Protein AF-A0A8I0AAP0-F1 (afdb_monomer)

Secondary structure (DSSP, 8-state):
-GGGTTPPPPPHHHHHHIIIIIGGGTHHHHHHHHHHHHHHTT---TT-EEETTEEE-TTTTTTPPP-HHHHHHHHHHHHHHHHHHHHHHHHHHT-----STTT-SHHHHHHHHHHHHHHHHHT--

Sequence (125 aa):
MWLLQGEKSPSYSTISRFRTGRLKKCCENLFYQFVMKLGELGEIDYKNIFINGTKIEANSNKYSFVWKKSVDKFERKLKKKMIEKVNEINEEFGKCYATDSDSLNVTLYSEIIDDLNKIINENKE

Mean predicted aligned error: 16.02 Å

Solvent-accessible surface area (backbone atoms only — not comparable to full-atom values): 7778 Å² total; per-residue (Å²): 114,80,93,48,76,84,54,80,80,78,50,72,69,56,52,50,51,40,48,69,61,68,37,56,82,46,48,64,61,52,49,52,54,50,53,53,52,36,49,75,71,64,77,56,76,85,84,60,58,70,58,92,88,42,77,56,53,102,65,81,61,86,80,66,85,78,56,64,73,57,51,59,53,50,50,55,53,47,54,52,52,50,37,54,52,52,48,52,48,20,68,75,70,74,48,85,74,76,67,50,85,84,61,66,44,72,66,54,52,51,51,52,51,53,54,51,52,50,54,55,56,67,72,71,112

Foldseek 3Di:
DVVCVPPDDDDPVRVVCCVVPVCVVCVVVVVVVVVVVCVVVVVDDPQWDQDPNDTDDPDPVPPDDDDPVVVVVVVVVVLVVLLVVVVVVCVVVVHDQDRDSVSSDPVSVVVVVVVVVVVVVVVVD

Organism: NCBI:txid2763037

Structure (mmCIF, N/CA/C/O backbone):
data_AF-A0A8I0AAP0-F1
#
_entry.id   AF-A0A8I0AAP0-F1
#
loop_
_atom_site.group_PDB
_atom_site.id
_atom_site.type_symbol
_atom_site.label_atom_id
_atom_site.label_alt_id
_atom_site.label_comp_id
_atom_site.label_asym_id
_atom_site.label_entity_id
_atom_site.label_seq_id
_atom_site.pdbx_PDB_ins_code
_atom_site.Cartn_x
_atom_site.Cartn_y
_atom_site.Cartn_z
_atom_site.occupancy
_atom_site.B_iso_or_equiv
_atom_site.auth_seq_id
_atom_site.auth_comp_id
_atom_site.auth_asym_id
_atom_site.auth_atom_id
_atom_site.pdbx_PDB_model_num
ATOM 1 N N . MET A 1 1 ? 21.552 -12.685 -34.157 1.00 58.00 1 MET A N 1
ATOM 2 C CA . MET A 1 1 ? 20.461 -11.722 -33.875 1.00 58.00 1 MET A CA 1
ATOM 3 C C . MET A 1 1 ? 20.074 -11.049 -35.186 1.00 58.00 1 MET A C 1
ATOM 5 O O . MET A 1 1 ? 20.949 -10.448 -35.794 1.00 58.00 1 MET A O 1
ATOM 9 N N . TRP A 1 2 ? 18.825 -11.197 -35.651 1.00 79.50 2 TRP A N 1
ATOM 10 C CA . TRP A 1 2 ? 18.374 -10.742 -36.986 1.00 79.50 2 TRP A CA 1
ATOM 11 C C . TRP A 1 2 ? 18.650 -9.252 -37.249 1.00 79.50 2 TRP A C 1
ATOM 13 O O . TRP A 1 2 ? 19.104 -8.887 -38.326 1.00 79.50 2 TRP A O 1
ATOM 23 N N . LEU A 1 3 ? 18.495 -8.419 -36.217 1.00 82.12 3 LEU A N 1
ATOM 24 C CA . LEU A 1 3 ? 18.726 -6.969 -36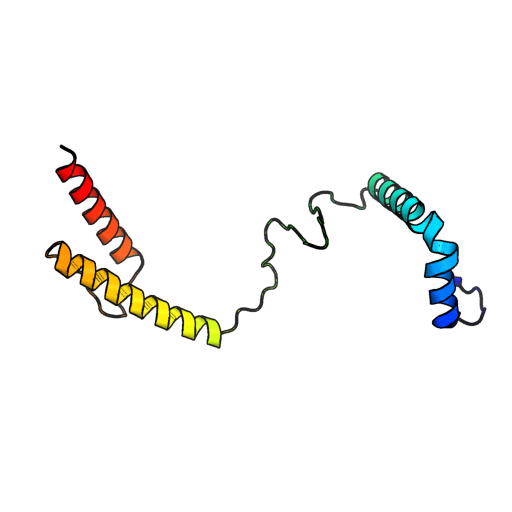.255 1.00 82.12 3 LEU A CA 1
ATOM 25 C C . LEU A 1 3 ? 20.130 -6.547 -36.707 1.00 82.12 3 LEU A C 1
ATOM 27 O O . LEU A 1 3 ? 20.290 -5.445 -37.215 1.00 82.12 3 LEU A O 1
ATOM 31 N N . LEU A 1 4 ? 21.143 -7.389 -36.494 1.0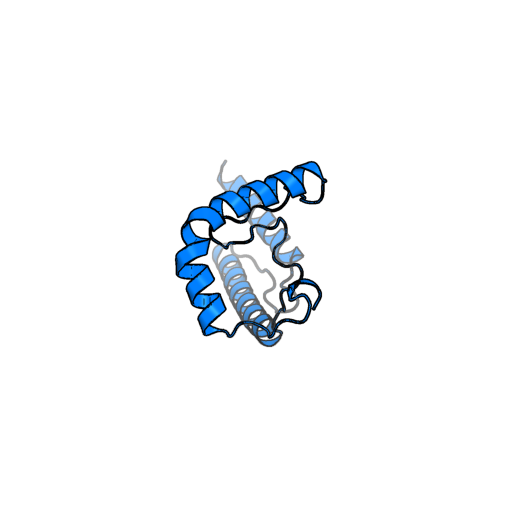0 86.94 4 LEU A N 1
ATOM 32 C CA . LEU A 1 4 ? 22.522 -7.064 -36.860 1.00 86.94 4 LEU A CA 1
ATOM 33 C C . LEU A 1 4 ? 22.868 -7.516 -38.282 1.00 86.94 4 LEU A C 1
ATOM 35 O O . LEU A 1 4 ? 23.915 -7.138 -38.779 1.00 86.94 4 LEU A O 1
ATOM 39 N N . GLN A 1 5 ? 22.035 -8.344 -38.924 1.00 89.06 5 GLN A N 1
ATOM 40 C CA . GLN A 1 5 ? 22.286 -8.882 -40.272 1.00 89.06 5 GLN A CA 1
ATOM 41 C C . GLN A 1 5 ? 23.697 -9.484 -40.470 1.00 89.06 5 GLN A C 1
ATOM 43 O O . GLN A 1 5 ? 24.247 -9.453 -41.562 1.00 89.06 5 GLN A O 1
ATOM 48 N N . GLY A 1 6 ? 24.283 -10.055 -39.410 1.00 87.31 6 GLY A N 1
ATOM 49 C CA . GLY A 1 6 ? 25.636 -10.629 -39.432 1.00 87.31 6 GLY A CA 1
ATOM 50 C C . GLY A 1 6 ? 26.748 -9.682 -38.968 1.00 87.31 6 GLY A C 1
ATOM 51 O O . GLY A 1 6 ? 27.862 -10.141 -38.729 1.00 87.31 6 GLY A O 1
ATOM 52 N N . GLU A 1 7 ? 26.449 -8.401 -38.749 1.00 88.81 7 GLU A N 1
ATOM 53 C CA . GLU A 1 7 ? 27.396 -7.428 -38.208 1.00 88.81 7 GLU A CA 1
ATOM 54 C C . GLU A 1 7 ? 27.729 -7.673 -36.734 1.00 88.81 7 GLU A C 1
ATOM 56 O O . GLU A 1 7 ? 26.955 -8.241 -35.950 1.00 88.81 7 GLU A O 1
ATOM 61 N N . LYS A 1 8 ? 28.903 -7.182 -36.327 1.00 89.06 8 LYS A N 1
ATOM 62 C CA . LYS A 1 8 ? 29.332 -7.232 -34.928 1.00 89.06 8 LYS A CA 1
ATOM 63 C C . LYS A 1 8 ? 28.430 -6.347 -34.065 1.00 89.06 8 LYS A C 1
ATOM 65 O O . LYS A 1 8 ? 28.149 -5.200 -34.405 1.00 89.06 8 LYS A O 1
ATOM 70 N N . SER A 1 9 ? 28.036 -6.858 -32.895 1.00 90.00 9 SER A N 1
ATOM 71 C CA . SER A 1 9 ? 27.233 -6.087 -31.941 1.00 90.00 9 SER A CA 1
ATOM 72 C C . SER A 1 9 ? 27.936 -4.776 -31.558 1.00 90.00 9 SER A C 1
ATOM 74 O O . SER A 1 9 ? 29.119 -4.809 -31.193 1.00 90.00 9 SER A O 1
ATOM 76 N N . PRO A 1 10 ? 27.223 -3.633 -31.564 1.00 90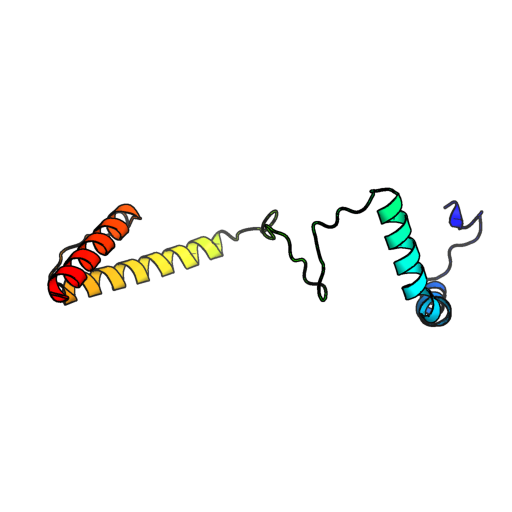.19 10 PRO A N 1
ATOM 77 C CA . PRO A 1 10 ? 27.751 -2.375 -31.058 1.00 90.19 10 PRO A CA 1
ATOM 78 C C . PRO A 1 10 ? 28.224 -2.518 -29.610 1.00 90.19 10 PRO A C 1
ATOM 80 O O . PRO A 1 10 ? 27.614 -3.231 -28.809 1.00 90.19 10 PRO A O 1
ATOM 83 N N . SER A 1 11 ? 29.296 -1.811 -29.258 1.00 92.62 11 SER A N 1
ATOM 84 C CA . SER A 1 11 ? 29.750 -1.738 -27.872 1.00 92.62 11 SER A CA 1
ATOM 85 C C . SER A 1 11 ? 28.777 -0.924 -27.014 1.00 92.62 11 SER A C 1
ATOM 87 O O . SER A 1 11 ? 28.029 -0.071 -27.505 1.00 92.62 11 SER A O 1
ATOM 89 N N . TYR A 1 12 ? 28.855 -1.123 -25.697 1.00 91.69 12 TYR A N 1
ATOM 90 C CA . TYR A 1 12 ? 28.110 -0.329 -24.719 1.00 91.69 12 TYR A CA 1
ATOM 91 C C . TYR A 1 12 ? 28.287 1.186 -24.925 1.00 91.69 12 TYR A C 1
ATOM 93 O O . TYR A 1 12 ? 27.316 1.945 -24.898 1.00 91.69 12 TYR A O 1
ATOM 101 N N . SER A 1 13 ? 29.518 1.637 -25.188 1.00 93.38 13 SER A N 1
ATOM 102 C CA . SER A 1 13 ? 29.821 3.054 -25.413 1.00 93.38 13 SER A CA 1
ATOM 103 C C . SER A 1 13 ? 29.134 3.606 -26.665 1.00 93.38 13 SER A C 1
ATOM 105 O O . SER A 1 13 ? 28.611 4.722 -26.634 1.00 93.38 13 SER A O 1
ATOM 107 N N . THR A 1 14 ? 29.073 2.818 -27.738 1.00 91.62 14 THR A N 1
ATOM 108 C CA . THR A 1 14 ? 28.384 3.181 -28.981 1.00 91.62 14 THR A CA 1
ATOM 109 C C . THR A 1 14 ? 26.877 3.314 -28.765 1.00 91.62 14 THR A C 1
ATOM 111 O O . THR A 1 14 ? 26.295 4.328 -29.154 1.00 91.62 14 THR A O 1
ATOM 114 N N . ILE A 1 15 ? 26.254 2.355 -28.072 1.00 91.56 15 ILE A N 1
ATOM 115 C CA . ILE A 1 15 ? 24.819 2.397 -27.737 1.00 91.56 15 ILE A CA 1
ATOM 116 C C . ILE A 1 15 ? 24.508 3.608 -26.850 1.00 91.56 15 ILE A C 1
ATOM 118 O O . ILE A 1 15 ? 23.541 4.330 -27.092 1.00 91.56 15 ILE A O 1
ATOM 122 N N . SER A 1 16 ? 25.353 3.879 -25.852 1.00 92.38 16 SER A N 1
ATOM 123 C CA . SER A 1 16 ? 25.174 5.012 -24.943 1.00 92.38 16 SER A CA 1
ATOM 124 C C . SER A 1 16 ? 25.218 6.355 -25.680 1.00 92.38 16 SER A C 1
ATOM 126 O O . SER A 1 16 ? 24.301 7.162 -25.525 1.00 92.38 16 SER A O 1
ATOM 128 N N . ARG A 1 17 ? 26.215 6.571 -26.553 1.00 93.06 17 ARG A N 1
ATOM 129 C CA . ARG A 1 17 ? 26.319 7.791 -27.380 1.00 93.06 17 ARG A CA 1
ATOM 130 C C . ARG A 1 17 ? 25.146 7.945 -28.341 1.00 93.06 17 ARG A C 1
ATOM 132 O O . ARG A 1 17 ? 24.659 9.057 -28.544 1.00 93.06 17 ARG A O 1
ATOM 139 N N . PHE A 1 18 ? 24.681 6.845 -28.928 1.00 91.06 18 PHE A N 1
ATOM 140 C CA . PHE A 1 18 ? 23.491 6.864 -29.770 1.00 91.06 18 PHE A CA 1
ATOM 141 C C . PHE A 1 18 ? 22.261 7.315 -28.972 1.00 91.06 18 PHE A C 1
ATOM 143 O O . PHE A 1 18 ? 21.557 8.226 -29.409 1.00 91.06 18 PHE A O 1
ATOM 150 N N . ARG A 1 19 ? 22.052 6.740 -27.780 1.00 89.88 19 ARG A N 1
ATOM 151 C CA . ARG A 1 19 ? 20.918 7.049 -26.902 1.00 89.88 19 ARG A CA 1
ATOM 152 C C . ARG A 1 19 ? 20.907 8.511 -26.451 1.00 89.88 19 ARG A C 1
ATOM 154 O O . ARG A 1 19 ? 19.876 9.168 -26.532 1.00 89.88 19 ARG A O 1
ATOM 161 N N . THR A 1 20 ? 22.038 9.027 -25.976 1.00 89.69 20 THR A N 1
ATOM 162 C CA . THR A 1 20 ? 22.115 10.387 -25.415 1.00 89.69 20 THR A CA 1
ATOM 163 C C . THR A 1 20 ? 22.235 11.478 -26.474 1.00 89.69 20 THR A C 1
ATOM 165 O O . THR A 1 20 ? 21.779 12.595 -26.238 1.00 89.69 20 THR A O 1
ATOM 168 N N . GLY A 1 21 ? 22.829 11.172 -27.629 1.00 88.56 21 GLY A N 1
ATOM 169 C CA . GLY A 1 21 ? 23.030 12.126 -28.716 1.00 88.56 21 GLY A CA 1
ATOM 170 C C . GLY A 1 21 ? 21.906 12.103 -29.748 1.00 88.56 21 GLY A C 1
ATOM 171 O O . GLY A 1 21 ? 21.144 13.060 -29.869 1.00 88.56 21 GLY A O 1
ATOM 172 N N . ARG A 1 22 ? 21.820 11.013 -30.520 1.00 86.00 22 ARG A N 1
ATOM 173 C CA . ARG A 1 22 ? 20.940 10.924 -31.700 1.00 86.00 22 ARG A CA 1
ATOM 174 C C . ARG A 1 22 ? 19.489 10.647 -31.322 1.00 86.00 22 ARG A C 1
ATOM 176 O O . ARG A 1 22 ? 18.595 11.333 -31.804 1.00 86.00 22 ARG A O 1
ATOM 183 N N . LEU A 1 23 ? 19.269 9.673 -30.442 1.00 88.56 23 LEU A N 1
ATOM 184 C CA . LEU A 1 23 ? 17.930 9.221 -30.071 1.00 88.56 23 LEU A CA 1
ATOM 185 C C . LEU A 1 23 ? 17.196 10.249 -29.204 1.00 88.56 23 LEU A C 1
ATOM 187 O O . LEU A 1 23 ? 15.983 10.362 -29.305 1.00 88.56 23 LEU A O 1
ATOM 191 N N . LYS A 1 24 ? 17.908 11.040 -28.392 1.00 87.75 24 LYS A N 1
ATOM 192 C CA . LYS A 1 24 ? 17.309 11.988 -27.436 1.00 87.75 24 LYS A CA 1
ATOM 193 C C . LYS A 1 24 ? 16.248 12.909 -28.052 1.00 87.75 24 LYS A C 1
ATOM 195 O O . LYS A 1 24 ? 15.254 13.188 -27.398 1.00 87.75 24 LYS A O 1
ATOM 200 N N . LYS A 1 25 ? 16.443 13.362 -29.296 1.00 86.75 25 LYS A N 1
ATOM 201 C CA . LYS A 1 25 ? 15.516 14.288 -29.970 1.00 86.75 25 LYS A CA 1
ATOM 202 C C . LYS A 1 25 ? 14.228 13.625 -30.462 1.00 86.75 25 LYS A C 1
ATOM 204 O O . LYS A 1 25 ? 13.211 14.296 -30.551 1.00 86.75 25 LYS A O 1
ATOM 209 N N . CYS A 1 26 ? 14.273 12.341 -30.812 1.00 88.88 26 CYS A N 1
ATOM 210 C CA . CYS A 1 26 ? 13.140 11.625 -31.403 1.00 88.88 26 CYS A CA 1
ATOM 211 C C . CYS A 1 26 ? 12.540 10.555 -30.484 1.00 88.88 26 CYS A C 1
ATOM 213 O O . CYS A 1 26 ? 11.460 10.056 -30.780 1.00 88.88 26 CYS A O 1
ATOM 215 N N . CYS A 1 27 ? 13.208 10.214 -29.378 1.00 88.94 27 CYS A N 1
ATOM 216 C CA . CYS A 1 27 ? 12.809 9.137 -28.474 1.00 88.94 27 CYS A CA 1
ATOM 217 C C . CYS A 1 27 ? 11.380 9.314 -27.967 1.00 88.94 27 CYS A C 1
ATOM 219 O O . CYS A 1 27 ? 10.612 8.360 -27.946 1.00 88.94 27 CYS A O 1
ATOM 221 N N . GLU A 1 28 ? 11.035 10.537 -27.568 1.00 87.94 28 GLU A N 1
ATOM 222 C CA . GLU A 1 28 ? 9.720 10.848 -27.021 1.00 87.94 28 GLU A CA 1
ATOM 223 C C . GLU A 1 28 ? 8.625 10.716 -28.088 1.00 87.94 28 GLU A C 1
ATOM 225 O O . GLU A 1 28 ? 7.620 10.044 -27.880 1.00 87.94 28 GLU A O 1
ATOM 230 N N . ASN A 1 29 ? 8.852 11.274 -29.277 1.00 92.12 29 ASN A N 1
ATOM 231 C CA . ASN A 1 29 ? 7.897 11.160 -30.374 1.00 92.12 29 ASN A CA 1
ATOM 232 C C . ASN A 1 29 ? 7.714 9.703 -30.835 1.00 92.12 29 ASN A C 1
ATOM 234 O O . ASN A 1 29 ? 6.587 9.270 -31.067 1.00 92.12 29 ASN A O 1
ATOM 238 N N . LEU A 1 30 ? 8.802 8.930 -30.908 1.00 91.75 30 LEU A N 1
ATOM 239 C CA . LEU A 1 30 ? 8.749 7.504 -31.233 1.00 91.75 30 LEU A CA 1
ATOM 240 C C . LEU A 1 30 ? 7.975 6.715 -30.172 1.00 91.75 30 LEU A C 1
ATOM 242 O O . LEU A 1 30 ? 7.200 5.825 -30.514 1.00 91.75 30 LEU A O 1
ATOM 246 N N . PHE A 1 31 ? 8.157 7.0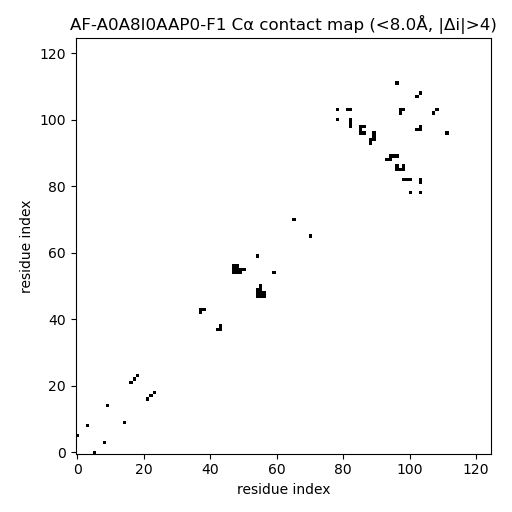57 -28.895 1.00 89.50 31 PHE A N 1
ATOM 247 C CA . PHE A 1 31 ? 7.407 6.455 -27.801 1.00 89.50 31 PHE A CA 1
ATOM 248 C C . PHE A 1 31 ? 5.900 6.689 -27.960 1.00 89.50 31 PHE A C 1
ATOM 250 O O . PHE A 1 31 ? 5.138 5.727 -27.899 1.00 89.50 31 PHE A O 1
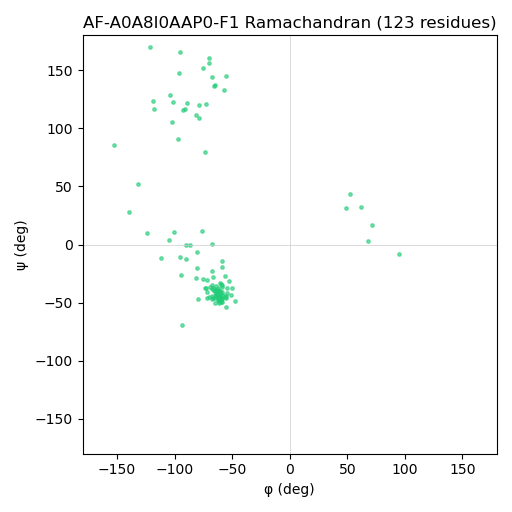ATOM 257 N N . TYR A 1 32 ? 5.466 7.919 -28.257 1.00 90.81 32 TYR A N 1
ATOM 258 C CA . TYR A 1 32 ? 4.047 8.194 -28.501 1.00 90.81 32 TYR A CA 1
ATOM 259 C C . TYR A 1 32 ? 3.498 7.424 -29.704 1.00 90.81 32 TYR A C 1
ATOM 261 O O . TYR A 1 32 ? 2.432 6.824 -29.595 1.00 90.81 32 TYR A O 1
ATOM 269 N N . GLN A 1 33 ? 4.226 7.371 -30.825 1.00 94.31 33 GLN A N 1
ATOM 270 C CA . GLN A 1 33 ? 3.807 6.579 -31.990 1.00 94.31 33 GLN A CA 1
ATOM 271 C C . GLN A 1 33 ? 3.638 5.096 -31.642 1.00 94.31 33 GLN A C 1
ATOM 273 O O . GLN A 1 33 ? 2.678 4.458 -32.069 1.00 94.31 33 GLN A O 1
ATOM 278 N N . PHE A 1 34 ? 4.551 4.552 -30.838 1.00 92.12 34 PHE A N 1
ATOM 279 C CA . PHE A 1 34 ? 4.499 3.161 -30.411 1.00 92.12 34 PHE A CA 1
ATOM 280 C C . PHE A 1 34 ? 3.293 2.883 -29.505 1.00 92.12 34 PHE A C 1
ATOM 282 O O . PHE A 1 34 ? 2.562 1.925 -29.743 1.00 92.12 34 PHE A O 1
ATOM 289 N N . VAL A 1 35 ? 3.037 3.749 -28.520 1.00 89.94 35 VAL A N 1
ATOM 290 C CA . VAL A 1 35 ? 1.863 3.642 -27.637 1.00 89.94 35 VAL A CA 1
ATOM 291 C C . VAL A 1 35 ? 0.563 3.739 -28.434 1.00 89.94 35 VAL A C 1
ATOM 293 O O . VAL A 1 35 ? -0.326 2.915 -28.236 1.00 89.94 35 VAL A O 1
ATOM 296 N N . MET A 1 36 ? 0.462 4.689 -29.369 1.00 91.56 36 MET A N 1
ATOM 297 C CA . MET A 1 36 ? -0.706 4.818 -30.247 1.00 91.56 36 MET A CA 1
ATOM 298 C C . MET A 1 36 ? -0.938 3.543 -31.058 1.00 91.56 36 MET A C 1
ATOM 300 O O . MET A 1 36 ? -2.052 3.028 -31.081 1.00 91.56 36 MET A O 1
ATOM 304 N N . LYS A 1 37 ? 0.120 2.984 -31.660 1.00 94.00 37 LYS A N 1
ATOM 305 C CA . LYS A 1 37 ? 0.015 1.766 -32.469 1.00 94.00 37 LYS A CA 1
ATOM 306 C C . LYS A 1 37 ? -0.429 0.558 -31.649 1.00 94.00 37 LYS A C 1
ATOM 308 O O . LYS A 1 37 ? -1.254 -0.223 -32.107 1.00 94.00 37 LYS A O 1
ATOM 313 N N . LEU A 1 38 ? 0.110 0.398 -30.446 1.00 90.19 38 LEU A N 1
ATOM 314 C CA . LEU A 1 38 ? -0.295 -0.681 -29.550 1.00 90.19 38 LEU A CA 1
ATOM 315 C C . LEU A 1 38 ? -1.743 -0.507 -29.059 1.00 90.19 38 LEU A C 1
ATOM 317 O O . LEU A 1 38 ? -2.456 -1.498 -28.926 1.00 90.19 38 LEU A O 1
ATOM 321 N N . GLY A 1 39 ? -2.193 0.735 -28.852 1.00 88.69 39 GLY A N 1
ATOM 322 C CA . GLY A 1 39 ? -3.595 1.050 -28.572 1.00 88.69 39 GLY A CA 1
ATOM 323 C C . GLY A 1 39 ? -4.528 0.665 -29.724 1.00 88.69 39 GLY A C 1
ATOM 324 O O . GLY A 1 39 ? -5.540 0.012 -29.491 1.00 88.69 39 GLY A O 1
ATOM 325 N N . GLU A 1 40 ? -4.160 0.985 -30.971 1.00 92.75 40 GLU A N 1
ATOM 326 C CA . GLU A 1 40 ? -4.907 0.564 -32.172 1.00 92.75 40 GLU A CA 1
ATOM 327 C C . GLU A 1 40 ? -5.020 -0.961 -32.297 1.00 92.75 40 GLU A C 1
ATOM 329 O O . GLU A 1 40 ? -6.030 -1.470 -32.775 1.00 92.75 40 GLU A O 1
ATOM 334 N N . LEU A 1 41 ? -3.981 -1.688 -31.883 1.00 93.62 41 LEU A N 1
ATOM 335 C CA . LEU A 1 41 ? -3.946 -3.151 -31.918 1.00 93.62 41 LEU A CA 1
ATOM 336 C C . LEU A 1 41 ? -4.689 -3.801 -30.738 1.00 93.62 41 LEU A C 1
ATOM 338 O O . LEU A 1 41 ? -4.832 -5.019 -30.723 1.00 93.62 41 LEU A O 1
ATOM 342 N N . GLY A 1 42 ? -5.165 -3.022 -29.760 1.00 89.94 42 GLY A N 1
ATOM 343 C CA . GLY A 1 42 ? -5.811 -3.548 -28.554 1.00 89.94 42 GLY A CA 1
ATOM 344 C C . GLY A 1 42 ? -4.848 -4.239 -27.580 1.0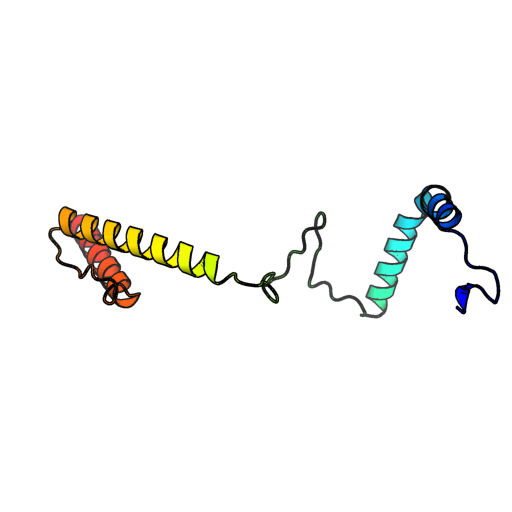0 89.94 42 GLY A C 1
ATOM 345 O O . GLY A 1 42 ? -5.290 -4.955 -26.687 1.00 89.94 42 GLY A O 1
ATOM 346 N N . GLU A 1 43 ? -3.541 -4.013 -27.727 1.00 86.75 43 GLU A N 1
ATOM 347 C CA . GLU A 1 43 ? -2.477 -4.653 -26.934 1.00 86.75 43 GLU A CA 1
ATOM 348 C C . GLU A 1 43 ? -2.171 -3.899 -25.623 1.00 86.75 43 GLU A C 1
ATOM 350 O O . GLU A 1 43 ? -1.303 -4.301 -24.847 1.00 86.75 43 GLU A O 1
ATOM 355 N N . ILE A 1 44 ? -2.864 -2.782 -25.360 1.00 82.62 44 ILE A N 1
ATOM 356 C CA . ILE A 1 44 ? -2.731 -1.994 -24.126 1.00 82.62 44 ILE A CA 1
ATOM 357 C C . ILE A 1 44 ? -4.069 -1.962 -23.391 1.00 82.62 44 ILE A C 1
ATOM 359 O O . ILE A 1 44 ? -5.070 -1.481 -23.916 1.00 82.62 44 ILE A O 1
ATOM 363 N N . ASP A 1 45 ? -4.057 -2.406 -22.133 1.00 72.12 45 ASP A N 1
ATOM 364 C CA . ASP A 1 45 ? -5.166 -2.233 -21.197 1.00 72.12 45 ASP A CA 1
ATOM 365 C C . ASP A 1 45 ? -4.954 -0.942 -20.384 1.00 72.12 45 ASP A C 1
ATOM 367 O O . ASP A 1 45 ? -3.997 -0.821 -19.615 1.00 72.12 45 ASP A O 1
ATOM 371 N N . TYR A 1 46 ? -5.846 0.038 -20.539 1.00 73.69 46 TYR A N 1
ATOM 372 C CA . TYR A 1 46 ? -5.753 1.358 -19.896 1.00 73.69 46 TYR A CA 1
ATOM 373 C C . TYR A 1 46 ? -6.123 1.355 -18.398 1.00 73.69 46 TYR A C 1
ATOM 375 O O . TYR A 1 46 ? -6.280 2.414 -17.794 1.00 73.69 46 TYR A O 1
ATOM 383 N N . LYS A 1 47 ? -6.261 0.179 -17.769 1.00 68.81 47 LYS A N 1
ATOM 384 C CA . LYS A 1 47 ? -6.630 0.036 -16.346 1.00 68.81 47 LYS A CA 1
ATOM 385 C C . LYS A 1 47 ? -5.570 0.524 -15.358 1.00 68.81 47 LYS A C 1
ATOM 387 O O . LYS A 1 47 ? -5.918 0.829 -14.222 1.00 68.81 47 LYS A O 1
ATOM 392 N N . ASN A 1 48 ? -4.299 0.581 -15.758 1.00 62.97 48 ASN A N 1
ATOM 393 C CA . ASN A 1 48 ? -3.192 0.941 -14.872 1.00 62.97 48 ASN A CA 1
ATOM 394 C C . ASN A 1 48 ? -2.509 2.220 -15.363 1.00 62.97 48 ASN A C 1
ATOM 396 O O . ASN A 1 48 ? -1.915 2.239 -16.441 1.00 62.97 48 ASN A O 1
ATOM 400 N N . ILE A 1 49 ? -2.557 3.278 -14.551 1.00 64.19 49 ILE A N 1
ATOM 401 C CA . ILE A 1 49 ? -1.892 4.556 -14.828 1.00 64.19 49 ILE A CA 1
ATOM 402 C C . ILE A 1 49 ? -0.636 4.648 -13.956 1.00 64.19 49 ILE A C 1
ATOM 404 O O . ILE A 1 49 ? -0.689 4.468 -12.739 1.00 64.19 49 ILE A O 1
ATOM 408 N N . PHE A 1 50 ? 0.503 4.947 -14.581 1.00 63.69 50 PHE A N 1
ATOM 409 C CA . PHE A 1 50 ? 1.770 5.179 -13.888 1.00 63.69 50 PHE A CA 1
ATOM 410 C C . PHE A 1 50 ? 2.031 6.682 -13.813 1.00 63.69 50 PHE A C 1
ATOM 412 O O . PHE A 1 50 ? 2.401 7.302 -14.809 1.00 63.69 50 PHE A O 1
ATOM 419 N N . ILE A 1 51 ? 1.858 7.274 -12.632 1.00 57.59 51 ILE A N 1
ATOM 420 C CA . ILE A 1 51 ? 2.194 8.682 -12.381 1.00 57.59 51 ILE A CA 1
ATOM 421 C C . ILE A 1 51 ? 3.532 8.707 -11.642 1.00 57.59 51 ILE A C 1
ATOM 423 O O . ILE A 1 51 ? 3.667 8.098 -10.584 1.00 57.59 51 ILE A O 1
ATOM 427 N N . ASN A 1 52 ? 4.541 9.389 -12.194 1.00 53.28 52 ASN A N 1
ATOM 428 C CA . ASN A 1 52 ? 5.849 9.597 -11.549 1.00 53.28 52 ASN A CA 1
ATOM 429 C C . ASN A 1 52 ? 6.537 8.307 -11.053 1.00 53.28 52 ASN A C 1
ATOM 431 O O . ASN A 1 52 ? 7.037 8.251 -9.931 1.00 53.28 52 ASN A O 1
ATOM 435 N N . GLY A 1 53 ? 6.518 7.235 -11.855 1.00 52.91 53 GLY A N 1
ATOM 436 C CA . GLY A 1 53 ? 7.104 5.937 -11.479 1.00 52.91 53 GLY A CA 1
ATOM 437 C C . GLY A 1 53 ? 6.371 5.210 -10.343 1.00 52.91 53 GLY A C 1
ATOM 438 O O . GLY A 1 53 ? 6.788 4.125 -9.943 1.00 52.91 53 GLY A O 1
ATOM 439 N N . THR A 1 54 ? 5.267 5.771 -9.845 1.00 53.75 54 THR A N 1
ATOM 440 C CA . THR A 1 54 ? 4.408 5.139 -8.849 1.00 53.75 54 THR A CA 1
ATOM 441 C C . THR A 1 54 ? 3.328 4.352 -9.573 1.00 53.75 54 THR A C 1
ATOM 443 O O . THR A 1 54 ? 2.514 4.896 -10.322 1.00 53.75 54 THR A O 1
ATOM 446 N N . LYS A 1 55 ? 3.354 3.038 -9.363 1.00 55.34 55 LYS A N 1
ATOM 447 C CA . LYS A 1 55 ? 2.346 2.110 -9.861 1.00 55.34 55 LYS A CA 1
ATOM 448 C C . LYS A 1 55 ? 1.114 2.194 -8.958 1.00 55.34 55 LYS A C 1
ATOM 450 O O . LYS A 1 55 ? 1.170 1.749 -7.814 1.00 55.34 55 LYS A O 1
ATOM 455 N N . ILE A 1 56 ? 0.023 2.770 -9.460 1.00 56.06 56 ILE A N 1
ATOM 456 C CA . ILE A 1 56 ? -1.271 2.787 -8.769 1.00 56.06 56 ILE A CA 1
ATOM 457 C C . ILE A 1 56 ? -2.093 1.629 -9.338 1.00 56.06 56 ILE A C 1
ATOM 459 O O . ILE A 1 56 ? -2.752 1.766 -10.364 1.00 56.06 56 ILE A O 1
ATOM 463 N N . GLU A 1 57 ? -1.992 0.460 -8.706 1.00 54.56 57 GLU A N 1
ATOM 464 C CA . GLU A 1 57 ? -2.880 -0.675 -8.969 1.00 54.56 57 GLU A CA 1
ATOM 465 C C . GLU A 1 57 ? -4.014 -0.687 -7.941 1.00 54.56 57 GLU A C 1
ATOM 467 O O . GLU A 1 57 ? -3.802 -0.364 -6.773 1.00 54.56 57 GLU A O 1
ATOM 472 N N . ALA A 1 58 ? -5.205 -1.142 -8.343 1.00 59.03 58 ALA A N 1
ATOM 473 C CA . ALA A 1 58 ? -6.347 -1.327 -7.439 1.00 59.03 58 ALA A CA 1
ATOM 474 C C . ALA A 1 58 ? -6.058 -2.307 -6.276 1.00 59.03 58 ALA A C 1
ATOM 476 O O . ALA A 1 58 ? -6.804 -2.348 -5.302 1.00 59.03 58 ALA A O 1
ATOM 477 N N . ASN A 1 59 ? -4.969 -3.085 -6.356 1.00 55.12 59 ASN A N 1
ATOM 478 C CA . ASN A 1 59 ? -4.440 -3.875 -5.248 1.00 55.12 59 ASN A CA 1
ATOM 479 C C . ASN A 1 59 ? -2.920 -4.103 -5.396 1.00 55.12 59 ASN A C 1
ATOM 481 O O . ASN A 1 59 ? -2.475 -5.129 -5.913 1.00 55.12 59 ASN A O 1
ATOM 485 N N . SER A 1 60 ? -2.112 -3.153 -4.919 1.00 56.53 60 SER A N 1
ATOM 486 C CA . SER A 1 60 ? -0.638 -3.192 -4.984 1.00 56.53 60 SER A CA 1
ATOM 487 C C . SER A 1 60 ? 0.028 -4.287 -4.126 1.00 56.53 60 SER A C 1
ATOM 489 O O . SER A 1 60 ? 1.252 -4.403 -4.124 1.00 56.53 60 SER A O 1
ATOM 491 N N . ASN A 1 61 ? -0.745 -5.111 -3.406 1.00 60.31 61 ASN A N 1
ATOM 492 C CA . ASN A 1 61 ? -0.236 -6.107 -2.453 1.00 60.31 61 ASN A CA 1
ATOM 493 C C . ASN A 1 61 ? -0.204 -7.550 -2.988 1.00 60.31 61 ASN A C 1
ATOM 495 O O . ASN A 1 61 ? 0.037 -8.474 -2.217 1.00 60.31 61 ASN A O 1
ATOM 499 N N . LYS A 1 62 ? -0.413 -7.783 -4.291 1.00 56.12 62 LYS A N 1
ATOM 500 C CA . LYS A 1 62 ? -0.539 -9.146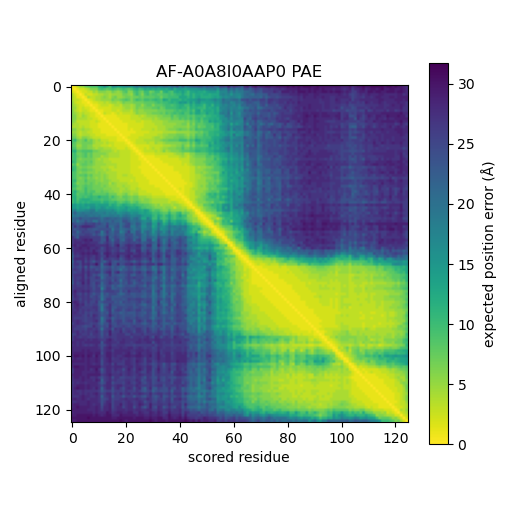 -4.853 1.00 56.12 62 LYS A CA 1
ATOM 501 C C . LYS A 1 62 ? 0.683 -10.062 -4.615 1.00 56.12 62 LYS A C 1
ATOM 503 O O . LYS A 1 62 ? 0.538 -11.277 -4.686 1.00 56.12 62 LYS A O 1
ATOM 508 N N . TYR A 1 63 ? 1.856 -9.501 -4.299 1.00 53.59 63 TYR A N 1
ATOM 509 C CA . TYR A 1 63 ? 3.097 -10.250 -4.040 1.00 53.59 63 TYR A CA 1
ATOM 510 C C . TYR A 1 63 ? 3.928 -9.706 -2.861 1.00 53.59 63 TYR A C 1
ATOM 512 O O . TYR A 1 63 ? 5.154 -9.831 -2.861 1.00 53.59 63 TYR A O 1
ATOM 520 N N 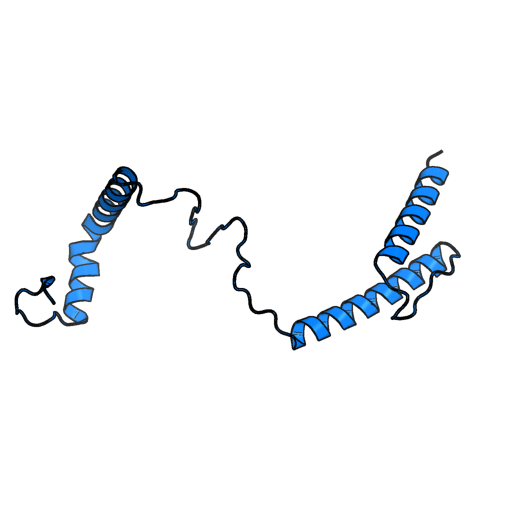. SER A 1 64 ? 3.314 -9.064 -1.862 1.00 63.75 64 SER A N 1
ATOM 521 C CA . SER A 1 64 ? 4.075 -8.570 -0.707 1.00 63.75 64 SER A CA 1
ATOM 522 C C . SER A 1 64 ? 4.397 -9.707 0.272 1.00 63.75 64 SER A C 1
ATOM 524 O O . SER A 1 64 ? 3.518 -10.365 0.823 1.00 63.75 64 SER A O 1
ATOM 526 N N . PHE A 1 65 ? 5.689 -9.952 0.501 1.00 70.50 65 PHE A N 1
ATOM 527 C CA . PHE A 1 65 ? 6.131 -10.884 1.536 1.00 70.50 65 PHE A CA 1
ATOM 528 C C . PHE A 1 65 ? 5.912 -10.263 2.914 1.00 70.50 65 PHE A C 1
ATOM 530 O O . PHE A 1 65 ? 6.470 -9.213 3.241 1.00 70.50 65 PHE A O 1
ATOM 537 N N . VAL A 1 66 ? 5.111 -10.934 3.737 1.00 72.69 66 VAL A N 1
ATOM 538 C CA . VAL A 1 66 ? 4.892 -10.548 5.129 1.00 72.69 66 VAL A CA 1
ATOM 539 C C . VAL A 1 66 ? 5.938 -11.232 6.008 1.00 72.69 66 VAL A C 1
ATOM 541 O O . VAL A 1 66 ? 6.055 -12.455 6.048 1.00 72.69 66 VAL A O 1
ATOM 544 N N . TRP A 1 67 ? 6.715 -10.435 6.737 1.00 82.38 67 TRP A N 1
ATOM 545 C CA . TRP A 1 67 ? 7.778 -10.936 7.606 1.00 82.38 67 TRP A CA 1
ATOM 546 C C . TRP A 1 67 ? 7.216 -11.416 8.944 1.00 82.38 67 TRP A C 1
ATOM 548 O O . TRP A 1 67 ? 6.826 -10.592 9.772 1.00 82.38 67 TRP A O 1
ATOM 558 N N . LYS A 1 68 ? 7.256 -12.731 9.201 1.00 90.50 68 LYS A N 1
ATOM 559 C CA . LYS A 1 68 ? 6.760 -13.349 10.449 1.00 90.50 68 LYS A CA 1
ATOM 560 C C . LYS A 1 68 ? 7.244 -12.628 11.714 1.00 90.50 68 LYS A C 1
ATOM 562 O O . LYS A 1 68 ? 6.442 -12.216 12.537 1.00 90.50 68 LYS A O 1
ATOM 567 N N . LYS A 1 69 ? 8.549 -12.346 11.815 1.00 91.38 69 LYS A N 1
ATOM 568 C CA . LYS A 1 69 ? 9.133 -11.641 12.974 1.00 91.38 69 LYS A CA 1
ATOM 569 C C . LYS A 1 69 ? 8.542 -10.242 13.192 1.00 91.38 69 LYS A C 1
ATOM 571 O O . LYS A 1 69 ? 8.445 -9.784 14.331 1.00 91.38 69 LYS A O 1
ATOM 576 N N . SER A 1 70 ? 8.184 -9.548 12.113 1.00 89.88 70 SER A N 1
ATOM 577 C CA . SER A 1 70 ? 7.519 -8.249 12.199 1.00 89.88 70 SER A CA 1
ATOM 578 C C . SER A 1 70 ? 6.082 -8.418 12.679 1.00 89.88 70 SER A C 1
ATOM 580 O O . SER A 1 70 ? 5.693 -7.712 13.605 1.00 89.88 70 SER A O 1
ATOM 582 N N . VAL A 1 71 ? 5.337 -9.381 12.127 1.00 90.25 71 VAL A N 1
ATOM 583 C CA . VAL A 1 71 ? 3.967 -9.705 12.564 1.00 90.25 71 VAL A CA 1
ATOM 584 C C . VAL A 1 71 ? 3.936 -10.017 14.058 1.00 90.25 71 VAL A C 1
ATOM 586 O O . VAL A 1 71 ? 3.272 -9.302 14.799 1.00 90.25 71 VAL A O 1
ATOM 589 N N . ASP A 1 72 ? 4.767 -10.947 14.530 1.00 92.00 72 ASP A N 1
ATOM 590 C CA . ASP A 1 72 ? 4.814 -11.356 15.943 1.00 92.00 72 ASP A CA 1
ATOM 591 C C . ASP A 1 72 ? 5.181 -10.187 16.883 1.00 92.00 72 ASP A C 1
ATOM 593 O O . ASP A 1 72 ? 4.751 -10.100 18.038 1.00 92.00 72 ASP A O 1
ATOM 597 N N . LYS A 1 73 ? 6.027 -9.259 16.410 1.00 92.69 73 LYS A N 1
ATOM 598 C CA . LYS A 1 73 ? 6.403 -8.051 17.160 1.00 92.69 73 LYS A CA 1
ATOM 599 C C . LYS A 1 73 ? 5.238 -7.074 17.262 1.00 92.69 73 LYS A C 1
ATOM 601 O O . LYS A 1 73 ? 5.042 -6.492 18.330 1.00 92.69 73 LYS A O 1
ATOM 606 N N . PHE A 1 74 ? 4.525 -6.840 16.165 1.00 92.94 74 PHE A N 1
ATOM 607 C CA . PHE A 1 74 ? 3.405 -5.904 16.139 1.00 92.94 74 PHE A CA 1
ATOM 608 C C . PHE A 1 74 ? 2.178 -6.470 16.849 1.00 92.94 74 PHE A C 1
ATOM 610 O O . PHE A 1 74 ? 1.551 -5.729 17.598 1.00 92.94 74 PHE A O 1
ATOM 617 N N . GLU A 1 75 ? 1.906 -7.767 16.725 1.00 90.06 75 GLU A N 1
ATOM 618 C CA . GLU A 1 75 ? 0.808 -8.442 17.419 1.00 90.06 75 GLU A CA 1
ATOM 619 C C . GLU A 1 75 ? 0.952 -8.333 18.943 1.00 90.06 75 GLU A C 1
ATOM 621 O O . GLU A 1 75 ? 0.038 -7.863 19.616 1.00 90.06 75 GLU A O 1
ATOM 626 N N . ARG A 1 76 ? 2.128 -8.647 19.508 1.00 90.44 76 ARG A N 1
ATOM 627 C CA . ARG A 1 76 ? 2.360 -8.472 20.956 1.00 90.44 76 ARG A CA 1
ATOM 628 C C . ARG A 1 76 ? 2.206 -7.025 21.412 1.00 90.44 76 ARG A C 1
ATOM 630 O O . ARG A 1 76 ? 1.682 -6.774 22.493 1.00 90.44 76 ARG A O 1
ATOM 637 N N . LYS A 1 77 ? 2.683 -6.065 20.612 1.00 92.00 77 LYS A N 1
ATOM 638 C CA . LYS A 1 77 ? 2.520 -4.638 20.926 1.00 92.00 77 LYS A CA 1
ATOM 639 C C . LYS A 1 77 ? 1.052 -4.222 20.901 1.00 92.00 77 LYS A C 1
ATOM 641 O O . LYS A 1 77 ? 0.651 -3.426 21.743 1.00 92.00 77 LYS A O 1
ATOM 646 N N . LEU A 1 78 ? 0.282 -4.742 19.949 1.00 90.19 78 LEU A N 1
ATOM 647 C CA . LEU A 1 78 ? -1.147 -4.489 19.834 1.00 90.19 78 LEU A CA 1
ATOM 648 C C . LEU A 1 78 ? -1.895 -5.058 21.042 1.00 90.19 78 LEU A C 1
ATOM 650 O O . LEU A 1 78 ? -2.594 -4.302 21.705 1.00 90.19 78 LEU A O 1
ATOM 654 N N . LYS A 1 79 ? -1.654 -6.328 21.394 1.00 88.19 79 LYS A N 1
ATOM 655 C CA . LYS A 1 79 ? -2.250 -6.986 22.570 1.00 88.19 79 LYS A CA 1
ATOM 656 C C . LYS A 1 79 ? -1.995 -6.213 23.867 1.00 88.19 79 LYS A C 1
ATOM 658 O O . LYS A 1 79 ? -2.910 -6.018 24.654 1.00 88.19 79 LYS A O 1
ATOM 663 N N . LYS A 1 80 ? -0.779 -5.691 24.066 1.00 90.00 80 LYS A N 1
ATOM 664 C CA . LYS A 1 80 ? -0.467 -4.865 25.245 1.00 90.00 80 LYS A CA 1
ATOM 665 C C . LYS A 1 80 ? -1.311 -3.588 25.306 1.00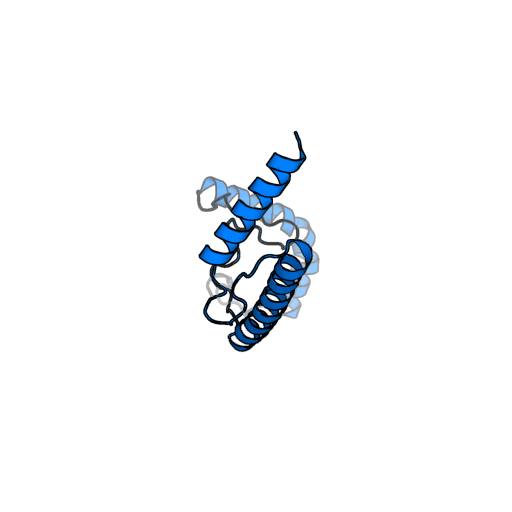 90.00 80 LYS A C 1
ATOM 667 O O . LYS A 1 80 ? -1.903 -3.302 26.337 1.00 90.00 80 LYS A O 1
ATOM 672 N N . LYS A 1 81 ? -1.395 -2.852 24.192 1.00 90.56 81 LYS A N 1
ATOM 673 C CA . LYS A 1 81 ? -2.205 -1.624 24.101 1.00 90.56 81 LYS A CA 1
ATOM 674 C C . LYS A 1 81 ? -3.697 -1.893 24.279 1.00 90.56 81 LYS A C 1
ATOM 676 O O . LYS A 1 81 ? -4.410 -1.066 24.829 1.00 90.56 81 LYS A O 1
ATOM 681 N N . MET A 1 82 ? -4.153 -3.035 23.780 1.00 88.19 82 MET A N 1
ATOM 682 C CA . MET A 1 82 ? -5.523 -3.513 23.915 1.00 88.19 82 MET A CA 1
ATOM 683 C C . MET A 1 82 ? -5.901 -3.718 25.386 1.00 88.19 82 MET A C 1
ATOM 685 O O . MET A 1 82 ? -6.896 -3.152 25.830 1.00 88.19 82 MET A O 1
ATOM 689 N N . ILE A 1 83 ? -5.065 -4.432 26.147 1.00 89.62 83 ILE A N 1
ATOM 690 C CA . ILE A 1 83 ? -5.238 -4.628 27.597 1.00 89.62 83 ILE A CA 1
ATOM 691 C C . ILE A 1 83 ? -5.257 -3.286 28.332 1.00 89.62 83 ILE A C 1
ATOM 693 O O . ILE A 1 83 ? -6.162 -3.031 29.120 1.00 89.62 83 ILE A O 1
ATOM 697 N N . GLU A 1 84 ? -4.276 -2.420 28.054 1.00 91.12 84 GLU A N 1
ATOM 698 C CA . GLU A 1 84 ? -4.184 -1.087 28.666 1.00 91.12 84 GLU A CA 1
ATOM 699 C C . GLU A 1 84 ? -5.476 -0.286 28.441 1.00 91.12 84 GLU A C 1
ATOM 701 O O . GLU A 1 84 ? -6.042 0.238 29.393 1.00 91.12 84 GLU A O 1
ATOM 706 N N . LYS A 1 85 ? -6.011 -0.282 27.213 1.00 90.38 85 LYS A N 1
ATOM 707 C CA . LYS A 1 85 ? -7.246 0.444 26.893 1.00 90.38 85 LYS A CA 1
ATOM 708 C C . LYS A 1 85 ? -8.499 -0.128 27.550 1.00 90.38 85 LYS A C 1
ATOM 710 O O . LYS A 1 85 ? -9.357 0.645 27.956 1.00 90.38 85 LYS A O 1
ATOM 715 N N . VAL A 1 86 ? -8.629 -1.450 27.653 1.00 90.06 86 VAL A N 1
ATOM 716 C CA . VAL A 1 86 ? -9.791 -2.059 28.326 1.00 90.06 86 VAL A CA 1
ATOM 717 C C . VAL A 1 86 ? -9.749 -1.791 29.831 1.00 90.06 86 VAL A C 1
ATOM 719 O O . VAL A 1 86 ? -10.788 -1.512 30.420 1.00 90.06 86 VAL A O 1
ATOM 722 N N . ASN A 1 87 ? -8.561 -1.790 30.441 1.00 90.50 87 ASN A N 1
ATOM 723 C CA . ASN A 1 87 ? -8.405 -1.399 31.843 1.00 90.50 87 ASN A CA 1
ATOM 724 C C . ASN A 1 87 ? -8.795 0.065 32.076 1.00 90.50 87 ASN A C 1
ATOM 726 O O . ASN A 1 87 ? -9.543 0.335 33.007 1.00 90.50 87 ASN A O 1
ATOM 730 N N . GLU A 1 88 ? -8.363 0.986 31.207 1.00 91.75 88 GLU A N 1
ATOM 731 C CA . GLU A 1 88 ? -8.786 2.394 31.277 1.00 91.75 88 GLU A CA 1
ATOM 732 C C . GLU A 1 88 ? -10.321 2.527 31.230 1.00 91.75 88 GLU A C 1
ATOM 734 O O . GLU A 1 88 ? -10.902 3.227 32.054 1.00 91.75 88 GLU A O 1
ATOM 739 N N . ILE A 1 89 ? -10.994 1.800 30.328 1.00 89.88 89 ILE A N 1
ATOM 740 C CA . ILE A 1 89 ? -12.466 1.798 30.232 1.00 89.88 89 ILE A CA 1
ATOM 741 C C . ILE A 1 89 ? -13.109 1.223 31.504 1.00 89.88 89 ILE A C 1
ATOM 743 O O . ILE A 1 89 ? -14.106 1.756 31.990 1.00 89.88 89 ILE A O 1
ATOM 747 N N . ASN A 1 90 ? -12.560 0.131 32.041 1.00 91.06 90 ASN A N 1
ATOM 748 C CA . ASN A 1 90 ? -13.056 -0.486 33.270 1.00 91.06 90 ASN A CA 1
ATOM 749 C C . ASN A 1 90 ? -12.981 0.483 34.457 1.00 91.06 90 ASN A C 1
ATOM 751 O O . ASN A 1 90 ? -13.949 0.600 35.208 1.00 91.06 90 ASN A O 1
ATOM 755 N N . GLU A 1 91 ? -11.865 1.199 34.599 1.00 90.50 91 GLU A N 1
ATOM 756 C CA . GLU A 1 91 ? -11.659 2.191 35.657 1.00 90.50 91 GLU A CA 1
ATOM 757 C C . GLU A 1 91 ? -12.571 3.416 35.495 1.00 90.50 91 GLU A C 1
ATOM 759 O O . GLU A 1 91 ? -13.173 3.858 36.472 1.00 90.50 91 GLU A O 1
ATOM 764 N N . GLU A 1 92 ? -12.709 3.946 34.277 1.00 89.31 92 GLU A N 1
ATOM 765 C CA . GLU A 1 92 ? -13.476 5.171 34.010 1.00 89.31 92 GLU A CA 1
ATOM 766 C C . GLU A 1 92 ? -14.992 4.961 34.134 1.00 89.31 92 GLU A C 1
ATOM 768 O O . GLU A 1 92 ? -15.693 5.799 34.701 1.00 89.31 92 GLU A O 1
ATOM 773 N N . PHE A 1 93 ? -15.506 3.830 33.643 1.00 86.88 93 PHE A N 1
ATOM 774 C CA . PHE A 1 93 ? -16.946 3.550 33.595 1.00 86.88 93 PHE A CA 1
ATOM 775 C C . PHE A 1 93 ? -17.418 2.551 34.662 1.00 86.88 93 PHE A C 1
ATOM 777 O O . PHE A 1 93 ? -18.587 2.160 34.656 1.00 86.88 93 PHE A O 1
ATOM 784 N N . GLY A 1 94 ? -16.534 2.106 35.564 1.00 85.62 94 GLY A N 1
ATOM 785 C CA . GLY A 1 94 ? -16.857 1.115 36.600 1.00 85.62 94 GLY A CA 1
ATOM 786 C C . GLY A 1 94 ? -17.283 -0.244 36.029 1.00 85.62 94 GLY A C 1
ATOM 787 O O . GLY A 1 94 ? -18.144 -0.919 36.597 1.00 85.62 94 GLY A O 1
ATOM 788 N N . LYS A 1 95 ? -16.732 -0.620 34.872 1.00 86.12 95 LYS A N 1
ATOM 789 C CA . LYS A 1 95 ? -17.018 -1.880 34.167 1.00 86.12 95 LYS A CA 1
ATOM 790 C C . LYS A 1 95 ? -15.974 -2.948 34.522 1.00 86.12 95 LYS A C 1
ATOM 792 O O . LYS A 1 95 ? -14.921 -2.648 35.075 1.00 86.12 95 LYS A O 1
ATOM 797 N N . CYS A 1 96 ? -16.271 -4.207 34.194 1.00 85.19 96 CYS A N 1
ATOM 798 C CA . CYS A 1 96 ? -15.411 -5.361 34.491 1.00 85.19 96 CYS A CA 1
ATOM 799 C C . CYS A 1 96 ? -15.213 -6.250 33.254 1.00 85.19 96 CYS A C 1
ATOM 801 O O . CYS A 1 96 ? -15.464 -7.455 33.297 1.00 85.19 96 CYS A O 1
ATOM 803 N N . TYR A 1 97 ? -14.805 -5.663 32.131 1.00 86.31 97 TYR A N 1
ATOM 804 C CA . TYR A 1 97 ? -14.473 -6.425 30.930 1.00 86.31 97 TYR A CA 1
ATOM 805 C C . TYR A 1 97 ? -13.217 -7.274 31.147 1.00 86.31 97 TYR A C 1
ATOM 807 O O . TYR A 1 97 ? -12.275 -6.850 31.822 1.00 86.31 97 TYR A O 1
ATOM 815 N N . ALA A 1 98 ? -13.202 -8.465 30.546 1.00 84.75 98 ALA A N 1
ATOM 816 C CA . ALA A 1 98 ? -12.070 -9.377 30.612 1.00 84.75 98 ALA A CA 1
ATOM 817 C C . ALA A 1 98 ? -10.834 -8.786 29.915 1.00 84.75 98 ALA A C 1
ATOM 819 O O . ALA A 1 98 ? -10.925 -8.201 28.835 1.00 84.75 98 ALA A O 1
ATOM 820 N N . THR A 1 99 ? -9.670 -8.947 30.541 1.00 80.31 99 THR A N 1
ATOM 821 C CA . THR A 1 99 ? -8.396 -8.366 30.083 1.00 80.31 99 THR A CA 1
ATOM 822 C C . THR A 1 99 ? -7.305 -9.413 29.878 1.00 80.31 99 THR A C 1
ATOM 824 O O . THR A 1 99 ? -6.139 -9.076 29.661 1.00 80.31 99 THR A O 1
ATOM 827 N N . ASP A 1 100 ? -7.660 -10.697 29.923 1.00 80.38 100 ASP A N 1
ATOM 828 C CA . ASP A 1 100 ? -6.742 -11.769 29.572 1.00 80.38 100 ASP A CA 1
ATOM 829 C C . ASP A 1 100 ? -6.552 -11.866 28.048 1.00 80.38 100 ASP A C 1
ATOM 831 O O . ASP A 1 100 ? -7.414 -11.502 27.246 1.00 80.38 100 ASP A O 1
ATOM 835 N N . SER A 1 101 ? -5.373 -12.351 27.654 1.00 69.25 101 SER A N 1
ATOM 836 C CA . SER A 1 101 ? -4.935 -12.468 26.255 1.00 69.25 101 SER A CA 1
ATOM 837 C C . SER A 1 101 ? -5.925 -13.216 25.358 1.00 69.25 101 SER A C 1
ATOM 839 O O . SER A 1 101 ? -5.976 -12.928 24.161 1.00 69.25 101 SER A O 1
ATOM 841 N N . ASP A 1 102 ? -6.663 -14.177 25.911 1.00 71.94 102 ASP A N 1
ATOM 842 C CA . ASP A 1 102 ? -7.471 -15.117 25.137 1.00 71.94 102 ASP A CA 1
ATOM 843 C C . ASP A 1 102 ? -8.928 -14.640 25.013 1.00 71.94 102 ASP A C 1
ATOM 845 O O . ASP A 1 102 ? -9.582 -14.904 24.001 1.00 71.94 102 ASP A O 1
ATOM 849 N N . SER A 1 103 ? -9.406 -13.846 25.972 1.00 73.62 103 SER A N 1
ATOM 850 C CA . SER A 1 103 ? -10.719 -13.189 25.933 1.00 73.62 103 SER A CA 1
ATOM 851 C C . SER A 1 103 ? -10.748 -11.916 25.081 1.00 73.62 103 SER A C 1
ATOM 853 O O . SER A 1 103 ? -11.817 -11.501 24.636 1.00 73.62 103 SER A O 1
ATOM 855 N N . LEU A 1 104 ? -9.592 -11.299 24.810 1.00 78.38 104 LEU A N 1
ATOM 856 C CA . LEU A 1 104 ? -9.453 -10.103 23.969 1.00 78.38 104 LEU A CA 1
ATOM 857 C C . LEU A 1 104 ? -9.625 -10.430 22.480 1.00 78.38 104 LEU A C 1
ATOM 859 O O . LEU A 1 104 ? -8.668 -10.544 21.710 1.00 78.38 104 LEU A O 1
ATOM 863 N N . ASN A 1 105 ? -10.880 -10.561 22.071 1.00 81.38 105 ASN A N 1
ATOM 864 C CA . ASN A 1 105 ? -11.287 -10.861 20.706 1.00 81.38 105 ASN A CA 1
ATOM 865 C C . ASN A 1 105 ? -12.203 -9.767 20.134 1.00 81.38 105 ASN A C 1
ATOM 867 O O . ASN A 1 105 ? -12.650 -8.857 20.831 1.00 81.38 105 ASN A O 1
ATOM 871 N N . VAL A 1 106 ? -12.458 -9.843 18.825 1.00 83.06 106 VAL A N 1
ATOM 872 C CA . VAL A 1 106 ? -13.279 -8.852 18.109 1.00 83.06 106 VAL A CA 1
ATOM 873 C C . VAL A 1 106 ? -14.689 -8.768 18.694 1.00 83.06 106 VAL A C 1
ATOM 875 O O . VAL A 1 106 ? -15.227 -7.674 18.797 1.00 83.06 106 VAL A O 1
ATOM 878 N N . THR A 1 107 ? -15.255 -9.897 19.124 1.00 85.75 107 THR A N 1
ATOM 879 C CA . THR A 1 107 ? -16.586 -9.956 19.738 1.00 85.75 107 THR A CA 1
ATOM 880 C C . THR A 1 107 ? -16.667 -9.142 21.028 1.00 85.75 107 THR A C 1
ATOM 882 O O . THR A 1 107 ? -17.544 -8.291 21.129 1.00 85.75 107 THR A O 1
ATOM 885 N N . LEU A 1 108 ? -15.703 -9.287 21.944 1.00 84.75 108 LEU A N 1
ATOM 886 C CA . LEU A 1 108 ? -15.648 -8.489 23.173 1.00 84.75 108 LEU A CA 1
ATOM 887 C C . LEU A 1 108 ? -15.534 -6.990 22.862 1.00 84.75 108 LEU A C 1
ATOM 889 O O . LEU A 1 108 ? -16.187 -6.165 23.491 1.00 84.75 108 LEU A O 1
ATOM 893 N N . TYR A 1 109 ? -14.728 -6.614 21.866 1.00 85.88 109 TYR A N 1
ATOM 894 C CA . TYR A 1 109 ? -14.601 -5.209 21.471 1.00 85.88 109 TYR A CA 1
ATOM 895 C C . TYR A 1 109 ? -15.878 -4.634 20.861 1.00 85.88 109 TYR A C 1
ATOM 897 O O . TYR A 1 109 ? -16.187 -3.471 21.114 1.00 85.88 109 TYR A O 1
ATOM 905 N N . SER A 1 110 ? -16.614 -5.419 20.074 1.00 88.06 110 SER A N 1
ATOM 906 C CA . SER A 1 110 ? -17.928 -5.015 19.570 1.00 88.06 110 SER A CA 1
ATOM 907 C C . SER A 1 110 ? -18.903 -4.763 20.717 1.00 88.06 110 SER A C 1
ATOM 909 O O . SER A 1 110 ? -19.523 -3.706 20.747 1.00 88.06 110 SER A O 1
ATOM 911 N N . GLU A 1 111 ? -18.950 -5.661 21.703 1.00 88.56 111 GLU A N 1
ATOM 912 C CA . GLU A 1 111 ? -19.785 -5.499 22.899 1.00 88.56 111 GLU A CA 1
ATOM 913 C C . GLU A 1 111 ? -19.421 -4.231 23.686 1.00 88.56 111 GLU A C 1
ATOM 915 O O . GLU A 1 111 ? -20.300 -3.444 24.023 1.00 88.56 111 GLU A O 1
ATOM 920 N N . ILE A 1 112 ? -18.126 -3.973 23.914 1.00 88.88 112 ILE A N 1
ATOM 921 C CA . ILE A 1 112 ? -17.657 -2.754 24.595 1.00 88.88 112 ILE A CA 1
ATOM 922 C C . ILE A 1 112 ? -18.095 -1.493 23.836 1.00 88.88 112 ILE A C 1
ATOM 924 O O . ILE A 1 112 ? -18.522 -0.518 24.454 1.00 88.88 112 ILE A O 1
ATOM 928 N N . ILE A 1 113 ? -17.979 -1.482 22.505 1.00 90.00 113 ILE A N 1
ATOM 929 C CA . ILE A 1 113 ? -18.369 -0.332 21.676 1.00 90.00 113 ILE A CA 1
ATOM 930 C C . ILE A 1 113 ? -19.877 -0.087 21.762 1.00 90.00 113 ILE A C 1
ATOM 932 O O . ILE A 1 113 ? -20.295 1.062 21.911 1.00 90.00 113 ILE A O 1
ATOM 936 N N . ASP A 1 114 ? -20.683 -1.141 21.682 1.00 91.56 114 ASP A N 1
ATOM 937 C CA . ASP A 1 114 ? -22.139 -1.044 21.778 1.00 91.56 114 ASP A CA 1
ATOM 938 C C . ASP A 1 114 ? -22.568 -0.511 23.153 1.00 91.56 114 ASP A C 1
ATOM 940 O O . ASP A 1 114 ? -23.379 0.419 23.232 1.00 91.56 114 ASP A O 1
ATOM 944 N N . ASP A 1 115 ? -21.949 -1.009 24.226 1.00 89.06 115 ASP A N 1
ATOM 945 C CA . ASP A 1 115 ? -22.157 -0.534 25.596 1.00 89.06 115 ASP A CA 1
ATOM 946 C C . ASP A 1 115 ? -21.809 0.956 25.748 1.00 89.06 115 ASP A C 1
ATOM 948 O O . ASP A 1 115 ? -22.590 1.730 26.309 1.00 89.06 115 ASP A O 1
ATOM 952 N N . LEU A 1 116 ? -20.657 1.387 25.228 1.00 88.12 116 LEU A N 1
ATOM 953 C CA . LEU A 1 116 ? -20.234 2.789 25.287 1.00 88.12 116 LEU A CA 1
ATOM 954 C C . LEU A 1 116 ? -21.150 3.700 24.461 1.00 88.12 116 LEU A C 1
ATOM 956 O O . LEU A 1 116 ? -21.502 4.790 24.911 1.00 88.12 116 LEU A O 1
ATOM 960 N N . ASN A 1 117 ? -21.583 3.260 23.279 1.00 91.12 117 ASN A N 1
ATOM 961 C CA . ASN A 1 117 ? -22.529 4.011 22.453 1.00 91.12 117 ASN A CA 1
ATOM 962 C C . ASN A 1 117 ? -23.878 4.190 23.155 1.00 91.12 117 ASN A C 1
ATOM 964 O O . ASN A 1 117 ? -24.480 5.261 23.058 1.00 91.12 117 ASN A O 1
ATOM 968 N N . LYS A 1 118 ? -24.340 3.174 23.891 1.00 90.12 118 LYS A N 1
ATOM 969 C CA . LYS A 1 118 ? -25.553 3.272 24.704 1.00 90.12 118 LYS A CA 1
ATOM 970 C C . LYS A 1 118 ? -25.407 4.328 25.802 1.00 90.12 118 LYS A C 1
ATOM 972 O O . LYS A 1 118 ? -26.255 5.211 25.886 1.00 90.12 118 LYS A O 1
ATOM 977 N N . ILE A 1 119 ? -24.297 4.311 26.545 1.00 86.62 119 ILE A N 1
ATOM 978 C CA . ILE A 1 119 ? -23.995 5.320 27.576 1.00 86.62 119 ILE A CA 1
ATOM 979 C C . ILE A 1 119 ? -23.965 6.733 26.973 1.00 86.62 119 ILE A C 1
ATOM 981 O O . ILE A 1 119 ? -24.517 7.668 27.548 1.00 86.62 119 ILE A O 1
ATOM 985 N N . ILE A 1 120 ? -23.347 6.913 25.803 1.00 89.12 120 ILE A N 1
ATOM 986 C CA . ILE A 1 120 ? -23.285 8.220 25.129 1.00 89.12 120 ILE A CA 1
ATOM 987 C C . ILE A 1 120 ? -24.681 8.719 24.743 1.00 89.12 120 ILE A C 1
ATOM 989 O O . ILE A 1 120 ? -24.947 9.914 24.855 1.00 89.12 120 ILE A O 1
ATOM 993 N N . ASN A 1 121 ? -25.556 7.834 24.267 1.00 88.12 121 ASN A N 1
ATOM 994 C CA . ASN A 1 121 ? -26.907 8.211 23.863 1.00 88.12 121 ASN A CA 1
ATOM 995 C C . ASN A 1 121 ? -27.801 8.528 25.070 1.00 88.12 121 ASN A C 1
ATOM 997 O O . ASN A 1 121 ? -28.561 9.484 25.000 1.00 88.12 121 ASN A O 1
ATOM 1001 N N . GLU A 1 122 ? -27.656 7.800 26.180 1.00 82.88 122 GLU A N 1
ATOM 1002 C CA . GLU A 1 122 ? -28.387 8.062 27.431 1.00 82.88 122 GLU A CA 1
ATOM 1003 C C . GLU A 1 122 ? -27.981 9.390 28.097 1.00 82.88 122 GLU A C 1
ATOM 1005 O O . GLU A 1 122 ? -28.800 10.007 28.761 1.00 82.88 122 GLU A O 1
ATOM 1010 N N . ASN A 1 123 ? -26.744 9.865 27.899 1.00 74.94 123 ASN A N 1
ATOM 1011 C CA . ASN A 1 123 ? -26.270 11.160 28.420 1.00 74.94 123 ASN A CA 1
ATOM 1012 C C . ASN A 1 123 ? -26.502 12.349 27.461 1.00 74.94 123 ASN A C 1
ATOM 1014 O O . ASN A 1 123 ? -26.074 13.467 27.755 1.00 74.94 123 ASN A O 1
ATOM 1018 N N . LYS A 1 124 ? -27.089 12.113 26.279 1.00 66.81 124 LYS A N 1
ATOM 1019 C CA . LYS A 1 124 ? -27.429 13.163 25.299 1.00 66.81 124 LYS A CA 1
ATOM 1020 C C . LYS A 1 124 ? -28.878 13.649 25.402 1.00 66.81 124 LYS A C 1
ATOM 1022 O O . LYS A 1 124 ? -29.193 14.651 24.757 1.00 66.81 124 LYS A O 1
ATOM 1027 N N . GLU A 1 125 ? -29.719 12.954 26.166 1.00 46.38 125 GLU A N 1
ATOM 1028 C CA . GLU A 1 125 ? -31.038 13.429 26.613 1.00 46.38 125 GLU A CA 1
ATOM 1029 C C . GLU A 1 125 ? -30.913 14.225 27.918 1.00 46.38 125 GLU A C 1
ATOM 1031 O O . GLU A 1 125 ? -31.638 15.240 28.043 1.00 46.38 125 GLU A O 1
#

Radius of gyration: 30.63 Å; Cα contacts (8 Å, |Δi|>4): 43; chains: 1; bounding box: 61×29×77 Å

pLDDT: mean 82.59, std 12.3, range [46.38, 94.31]